Protein AF-A0A5Q0UEV1-F1 (afdb_monomer_lite)

Organism: NCBI:txid2565781

InterPro domains:
  IPR002145 Ribbon-helix-helix protein, CopG [PF01402] (6-42)
  IPR010985 Ribbon-helix-helix [SSF47598] (3-45)
  IPR013321 Arc-type ribbon-helix-helix [G3DSA:1.10.1220.10] (3-45)

Foldseek 3Di:
DDDDDDDDDPVVVVVLQVVCVVVPHPGSVVVVVVVVVVVVVVVPDPDVVVVVVVVVVVVCCVVVVDPPVPPDDPVVVVD

Radius of gyration: 20.83 Å; chains: 1; bounding box: 43×30×48 Å

pLDDT: mean 82.49, std 12.99, range [45.69, 96.88]

Sequence (79 aa):
MDTLAVKVPEGQKRKLGEIAEEEGYPNTSEFVREMIREEINKRKVLRQEFVEEIEERVEQVENGEISLEDMKTNEELKS

Structure (mmCIF, N/CA/C/O backbone):
data_AF-A0A5Q0UEV1-F1
#
_entry.id   AF-A0A5Q0UEV1-F1
#
loop_
_atom_site.group_PDB
_atom_site.id
_atom_site.type_symbol
_atom_site.label_atom_id
_atom_site.label_alt_id
_atom_site.label_comp_id
_atom_site.label_asym_id
_atom_site.label_entity_id
_atom_site.label_seq_id
_atom_site.pdbx_PDB_ins_code
_atom_site.Cartn_x
_atom_site.Cartn_y
_atom_site.Cartn_z
_atom_site.occupancy
_atom_site.B_iso_or_equiv
_atom_site.auth_seq_id
_atom_site.auth_comp_id
_atom_site.auth_asym_id
_atom_site.auth_atom_id
_atom_site.pdbx_PDB_model_num
ATOM 1 N N . MET A 1 1 ? -5.945 16.904 -2.899 1.00 62.00 1 MET A N 1
ATOM 2 C CA . MET A 1 1 ? -5.974 15.457 -2.611 1.00 62.00 1 MET A CA 1
ATOM 3 C C . MET A 1 1 ? -7.415 15.021 -2.689 1.00 62.00 1 MET A C 1
ATOM 5 O O . MET A 1 1 ? -8.231 15.571 -1.958 1.00 62.00 1 MET A O 1
ATOM 9 N N . ASP A 1 2 ? -7.719 14.083 -3.576 1.00 82.31 2 ASP A N 1
ATOM 10 C CA . ASP A 1 2 ? -9.046 13.479 -3.606 1.00 82.31 2 ASP A CA 1
ATOM 11 C C . ASP A 1 2 ? -9.253 12.628 -2.353 1.00 82.31 2 ASP A C 1
ATOM 13 O O . ASP A 1 2 ? -8.316 12.026 -1.824 1.00 82.31 2 ASP A O 1
ATOM 17 N N . THR A 1 3 ? -10.481 12.629 -1.842 1.00 83.62 3 THR A N 1
ATOM 18 C CA . THR A 1 3 ? -10.849 11.903 -0.624 1.00 83.62 3 THR A CA 1
ATOM 19 C C . THR A 1 3 ? -11.859 10.823 -0.976 1.00 83.62 3 THR A C 1
ATOM 21 O O . THR A 1 3 ? -12.889 11.111 -1.579 1.00 83.62 3 THR A O 1
ATOM 24 N N . LEU A 1 4 ? -11.577 9.584 -0.571 1.00 85.94 4 LEU A N 1
ATOM 25 C CA . LEU A 1 4 ? -12.497 8.458 -0.701 1.00 85.94 4 LEU A CA 1
ATOM 26 C C . LEU A 1 4 ? -13.145 8.168 0.655 1.00 85.94 4 LEU A C 1
ATOM 28 O O . LEU A 1 4 ? -12.452 7.884 1.631 1.00 85.94 4 LEU A O 1
ATOM 32 N N . ALA A 1 5 ? -14.475 8.208 0.711 1.00 89.19 5 ALA A N 1
ATOM 33 C CA . ALA A 1 5 ? -15.226 7.776 1.883 1.00 89.19 5 ALA A CA 1
ATOM 34 C C . ALA A 1 5 ? -15.544 6.279 1.771 1.00 89.19 5 ALA A C 1
ATOM 36 O O . ALA A 1 5 ? -16.246 5.856 0.853 1.00 89.19 5 ALA A O 1
ATOM 37 N N . VAL A 1 6 ? -15.051 5.479 2.718 1.00 86.81 6 VAL A N 1
ATOM 38 C CA . VAL A 1 6 ? -15.255 4.024 2.742 1.00 86.81 6 VAL A CA 1
ATOM 39 C C . VAL A 1 6 ? -16.103 3.653 3.953 1.00 86.81 6 VAL A C 1
ATOM 41 O O . VAL A 1 6 ? -15.787 4.026 5.082 1.00 86.81 6 VAL A O 1
ATOM 44 N N . LYS A 1 7 ? -17.191 2.908 3.728 1.00 90.94 7 LYS A N 1
ATOM 45 C CA . LYS A 1 7 ? -17.984 2.319 4.812 1.00 90.94 7 LYS A CA 1
ATOM 46 C C . LYS A 1 7 ? -17.407 0.959 5.175 1.00 90.94 7 LYS A C 1
ATOM 48 O O . LYS A 1 7 ? -17.313 0.083 4.322 1.00 90.94 7 LYS A O 1
ATOM 53 N N . VAL A 1 8 ? -17.083 0.786 6.449 1.00 90.19 8 VAL A N 1
ATOM 54 C CA . VAL A 1 8 ? -16.613 -0.478 7.022 1.00 90.19 8 VAL A CA 1
ATOM 55 C C . VAL A 1 8 ? -17.495 -0.866 8.211 1.00 90.19 8 VAL A C 1
ATOM 57 O O . VAL A 1 8 ? -17.935 0.020 8.946 1.00 90.19 8 VAL A O 1
ATOM 60 N N . PRO A 1 9 ? -17.772 -2.166 8.421 1.00 95.81 9 PRO A N 1
ATOM 61 C CA . PRO A 1 9 ? -18.421 -2.658 9.631 1.00 95.81 9 PRO A CA 1
ATOM 62 C C . PRO A 1 9 ? -17.708 -2.182 10.905 1.00 95.81 9 PRO A C 1
ATOM 64 O O . PRO A 1 9 ? -16.479 -2.202 10.976 1.00 95.81 9 PRO A O 1
ATOM 67 N N . GLU A 1 10 ? -18.466 -1.830 11.947 1.00 92.44 10 GLU A N 1
ATOM 68 C CA . GLU A 1 10 ? -17.912 -1.266 13.193 1.00 92.44 10 GLU A CA 1
ATOM 69 C C . GLU A 1 10 ? -16.866 -2.171 13.867 1.00 92.44 10 GLU A C 1
ATOM 71 O O . GLU A 1 10 ? -15.857 -1.686 14.376 1.00 92.44 10 GLU A O 1
ATOM 76 N N . GLY A 1 11 ? -17.051 -3.495 13.821 1.00 93.62 11 GLY A N 1
ATOM 77 C CA . GLY A 1 11 ? -16.059 -4.441 14.343 1.00 93.62 11 GLY A CA 1
ATOM 78 C C . GLY A 1 11 ? -14.720 -4.382 13.597 1.00 93.62 11 GLY A C 1
ATOM 79 O O . GLY A 1 11 ? -13.665 -4.449 14.220 1.00 93.62 11 GLY A O 1
ATOM 80 N N . GLN A 1 12 ? -14.752 -4.192 12.274 1.00 92.56 12 GLN A N 1
ATOM 81 C CA . GLN A 1 12 ? -13.539 -4.031 11.468 1.00 92.56 12 GLN A CA 1
ATOM 82 C C . GLN A 1 12 ? -12.897 -2.665 11.705 1.00 92.56 12 GLN A C 1
ATOM 84 O O . GLN A 1 12 ? -11.682 -2.583 11.833 1.00 92.56 12 GLN A O 1
ATOM 89 N N . LYS A 1 13 ? -13.705 -1.607 11.831 1.00 93.19 13 LYS A N 1
ATOM 90 C CA . LYS A 1 13 ? -13.219 -0.259 12.146 1.00 93.19 13 LYS A CA 1
ATOM 91 C C . LYS A 1 13 ? -12.433 -0.228 13.458 1.00 93.19 13 LYS A C 1
ATOM 93 O O . LYS A 1 13 ? -11.361 0.365 13.500 1.00 93.19 13 LYS A O 1
ATOM 98 N N . ARG A 1 14 ? -12.945 -0.890 14.502 1.00 94.56 14 ARG A N 1
ATOM 99 C CA . ARG A 1 14 ? -12.261 -0.986 15.798 1.00 94.56 14 ARG A CA 1
ATOM 100 C C . ARG A 1 14 ? -10.924 -1.708 15.673 1.00 94.56 14 ARG A C 1
ATOM 102 O O . ARG A 1 14 ? -9.908 -1.155 16.067 1.00 94.56 14 ARG A O 1
ATOM 109 N N . LYS A 1 15 ? -10.926 -2.876 15.028 1.00 95.88 15 LYS A N 1
ATOM 110 C CA . LYS A 1 15 ? -9.715 -3.673 14.812 1.00 95.88 15 LYS A CA 1
ATOM 111 C C . LYS A 1 15 ? -8.648 -2.918 14.010 1.00 95.88 15 LYS A C 1
ATOM 113 O O . L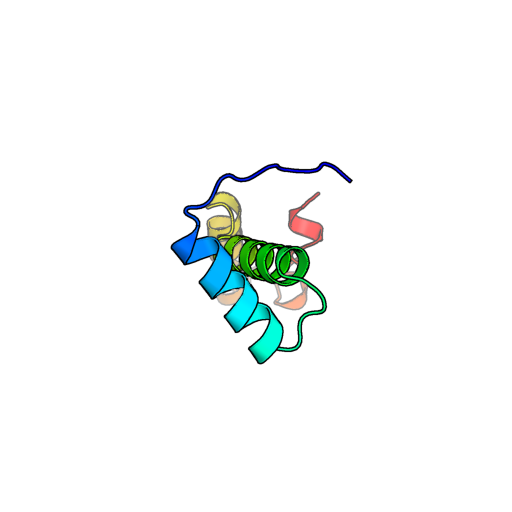YS A 1 15 ? -7.473 -3.002 14.329 1.00 95.88 15 LYS A O 1
ATOM 118 N N . LEU A 1 16 ? -9.046 -2.161 12.986 1.00 94.25 16 LEU A N 1
ATOM 119 C CA . LEU A 1 16 ? -8.121 -1.313 12.223 1.00 94.25 16 LEU A CA 1
ATOM 120 C C . LEU A 1 16 ? -7.517 -0.195 13.084 1.00 94.25 16 LEU A C 1
ATOM 122 O O . LEU A 1 16 ? -6.376 0.188 12.858 1.00 94.25 16 LEU A O 1
ATOM 126 N N . GLY A 1 17 ? -8.276 0.342 14.044 1.00 94.69 17 GLY A N 1
ATOM 127 C CA . GLY A 1 17 ? -7.773 1.310 15.017 1.00 94.69 17 GLY A CA 1
ATOM 128 C C . GLY A 1 17 ? -6.741 0.706 15.964 1.00 94.69 17 GLY A C 1
ATOM 129 O O . GLY A 1 17 ? -5.670 1.279 16.110 1.00 94.69 17 GLY A O 1
ATOM 130 N N . GLU A 1 18 ? -7.048 -0.463 16.530 1.00 96.81 18 GLU A N 1
ATOM 131 C CA . GLU A 1 18 ? -6.149 -1.212 17.422 1.00 96.81 18 GLU A CA 1
ATOM 132 C C . GLU A 1 18 ? -4.821 -1.541 16.721 1.00 96.81 18 GLU A C 1
ATOM 134 O O . GLU A 1 18 ? -3.762 -1.201 17.233 1.00 96.81 18 GLU A O 1
ATOM 139 N N . ILE A 1 19 ? -4.872 -2.091 15.501 1.00 96.50 19 ILE A N 1
ATOM 140 C CA . ILE A 1 19 ? -3.661 -2.413 14.724 1.00 96.50 19 ILE A CA 1
ATOM 141 C C . ILE A 1 19 ? -2.858 -1.149 14.399 1.00 96.50 19 ILE A C 1
ATOM 143 O O . ILE A 1 19 ? -1.639 -1.143 14.524 1.00 96.50 19 ILE A O 1
ATOM 147 N N . ALA A 1 20 ? -3.528 -0.064 13.996 1.00 96.38 20 ALA A N 1
ATOM 148 C CA . ALA A 1 20 ? -2.838 1.183 13.683 1.00 96.38 20 ALA A CA 1
ATOM 149 C C . ALA A 1 20 ? -2.079 1.736 14.901 1.00 96.38 20 ALA A C 1
ATOM 151 O O . ALA A 1 20 ? -0.967 2.228 14.743 1.00 96.38 20 ALA A O 1
ATOM 152 N N . GLU A 1 21 ? -2.657 1.646 16.101 1.00 96.06 21 GLU A N 1
ATOM 153 C CA . GLU A 1 21 ? -1.996 2.050 17.345 1.00 96.06 21 GLU A CA 1
ATOM 154 C C . GLU A 1 21 ? -0.830 1.116 17.703 1.00 96.06 21 GLU A C 1
ATOM 156 O O . GLU A 1 21 ? 0.261 1.598 18.007 1.00 96.06 21 GLU A O 1
ATOM 161 N N . GLU A 1 22 ? -1.028 -0.204 17.605 1.00 96.88 22 GLU A N 1
ATOM 162 C CA . GLU A 1 22 ? 0.012 -1.215 17.852 1.00 96.88 22 GLU A CA 1
ATOM 163 C C . GLU A 1 22 ? 1.225 -1.050 16.924 1.00 96.88 22 GLU A C 1
ATOM 165 O O . GLU A 1 22 ? 2.367 -1.191 17.360 1.00 96.88 22 GLU A O 1
ATOM 170 N N . GLU A 1 23 ? 0.989 -0.703 15.659 1.00 95.00 23 GLU A N 1
ATOM 171 C CA . GLU A 1 23 ? 2.036 -0.455 14.663 1.00 95.00 23 GLU A CA 1
ATOM 172 C C . GLU A 1 23 ? 2.599 0.982 14.710 1.00 95.00 23 GLU A C 1
ATOM 174 O O . GLU A 1 23 ? 3.497 1.326 13.940 1.00 95.00 23 GLU A O 1
ATOM 179 N N . GLY A 1 24 ? 2.114 1.829 15.626 1.00 95.94 24 GLY A N 1
ATOM 180 C CA . GLY A 1 24 ? 2.639 3.178 15.852 1.00 95.94 24 GLY A CA 1
ATOM 181 C C . GLY A 1 24 ? 2.211 4.221 14.815 1.00 95.94 24 GLY A C 1
ATOM 182 O O . GLY A 1 24 ? 2.856 5.265 14.689 1.00 95.94 24 GLY A O 1
ATOM 183 N N . TYR A 1 25 ? 1.127 3.978 14.075 1.00 96.06 25 TYR A N 1
ATOM 184 C CA . TYR A 1 25 ? 0.567 4.959 13.151 1.00 96.06 25 TYR A CA 1
ATOM 185 C C . TYR A 1 25 ? -0.179 6.070 13.901 1.00 96.06 25 TYR A C 1
ATOM 187 O O . TYR A 1 25 ? -0.921 5.814 14.850 1.00 96.06 25 TYR A O 1
ATOM 195 N N . PRO A 1 26 ? -0.094 7.323 13.427 1.00 92.75 26 PRO A N 1
ATOM 196 C CA . PRO A 1 26 ? -0.738 8.458 14.086 1.00 92.75 26 PRO A CA 1
ATOM 197 C C . PRO A 1 26 ? -2.270 8.446 13.961 1.00 92.75 26 PRO A C 1
ATOM 199 O O . PRO A 1 26 ? -2.955 9.147 14.704 1.00 92.75 26 PRO A O 1
ATOM 202 N N . ASN A 1 27 ? -2.829 7.720 12.986 1.00 94.12 27 ASN A N 1
ATOM 203 C CA . ASN A 1 27 ? -4.269 7.518 12.832 1.00 94.12 27 ASN A CA 1
ATOM 204 C C . ASN A 1 27 ? -4.577 6.337 11.897 1.00 94.12 27 ASN A C 1
ATOM 206 O O . ASN A 1 27 ? -3.809 6.012 10.991 1.00 94.12 27 ASN A O 1
ATOM 210 N N . THR A 1 28 ? -5.779 5.771 12.036 1.00 93.44 28 THR A N 1
ATOM 211 C CA . THR A 1 28 ? -6.260 4.649 11.213 1.00 93.44 28 THR A CA 1
ATOM 212 C C . THR A 1 28 ? -6.283 4.955 9.714 1.00 93.44 28 THR A C 1
ATOM 214 O O . THR A 1 28 ? -6.087 4.058 8.902 1.00 93.44 28 THR A O 1
ATOM 217 N N . SER A 1 29 ? -6.524 6.209 9.310 1.00 93.19 29 SER A N 1
ATOM 218 C CA . SER A 1 29 ? -6.589 6.549 7.879 1.00 93.19 29 SER A CA 1
ATOM 219 C C . SER A 1 29 ? -5.217 6.489 7.212 1.00 93.19 29 SER A C 1
ATOM 221 O O . SER A 1 29 ? -5.124 6.179 6.029 1.00 93.19 29 SER A O 1
ATOM 223 N N . GLU A 1 30 ? -4.154 6.806 7.945 1.00 93.25 30 GLU A N 1
ATOM 224 C CA . GLU A 1 30 ? -2.780 6.713 7.464 1.00 93.25 30 GLU A CA 1
ATOM 225 C C . GLU A 1 30 ? -2.342 5.265 7.301 1.00 93.25 30 GLU A C 1
ATOM 227 O O . GLU A 1 30 ? -1.908 4.900 6.211 1.00 93.25 30 GLU A O 1
ATOM 232 N N . PHE A 1 31 ? -2.607 4.439 8.313 1.00 94.69 31 PHE A N 1
ATOM 233 C CA . PHE A 1 31 ? -2.423 2.993 8.242 1.00 94.69 31 PHE A CA 1
ATOM 234 C C . PHE A 1 31 ? -3.149 2.383 7.030 1.00 94.69 31 PHE A C 1
ATOM 236 O O . PHE A 1 31 ? -2.540 1.731 6.185 1.00 94.69 31 PHE A O 1
ATOM 243 N N . VAL A 1 32 ? -4.447 2.670 6.868 1.00 92.69 32 VAL A N 1
ATOM 244 C CA . VAL A 1 32 ? -5.239 2.143 5.742 1.00 92.69 32 VAL A CA 1
ATOM 245 C C . VAL A 1 32 ? -4.695 2.614 4.391 1.00 92.69 32 VAL A C 1
ATOM 247 O O . VAL A 1 32 ? -4.673 1.837 3.437 1.00 92.69 32 VAL A O 1
ATOM 250 N N . ARG A 1 33 ? -4.242 3.870 4.280 1.00 92.12 33 ARG A N 1
ATOM 251 C CA . ARG A 1 33 ? -3.631 4.374 3.041 1.00 92.12 33 ARG A CA 1
ATOM 252 C C . ARG A 1 33 ? -2.348 3.626 2.698 1.00 92.12 33 ARG A C 1
ATOM 254 O O . ARG A 1 33 ? -2.160 3.320 1.524 1.00 92.12 33 ARG A O 1
ATOM 261 N N . GLU A 1 34 ? -1.502 3.335 3.680 1.00 92.69 34 GLU A N 1
ATOM 262 C CA . GLU A 1 34 ? -0.254 2.606 3.446 1.00 92.69 34 GLU A CA 1
ATOM 263 C C . GLU A 1 34 ? -0.522 1.163 3.021 1.00 92.69 34 GLU A C 1
ATOM 265 O O . GLU A 1 34 ? -0.041 0.736 1.974 1.00 92.69 34 GLU A O 1
ATOM 270 N N . MET A 1 35 ? -1.426 0.466 3.711 1.00 90.62 35 MET A N 1
ATOM 271 C CA . MET A 1 35 ? -1.831 -0.890 3.329 1.00 90.62 35 MET A CA 1
ATOM 272 C C . MET A 1 35 ? -2.412 -0.954 1.911 1.00 90.62 35 MET A C 1
ATOM 274 O O . MET A 1 35 ? -2.114 -1.874 1.150 1.00 90.62 35 MET A O 1
ATOM 278 N N . ILE A 1 36 ? -3.218 0.040 1.517 1.00 89.12 36 ILE A N 1
ATOM 279 C CA . ILE A 1 36 ? -3.734 0.136 0.145 1.00 89.12 36 ILE A CA 1
ATOM 280 C C . ILE A 1 36 ? -2.594 0.382 -0.850 1.00 89.12 36 ILE A C 1
ATOM 282 O O . I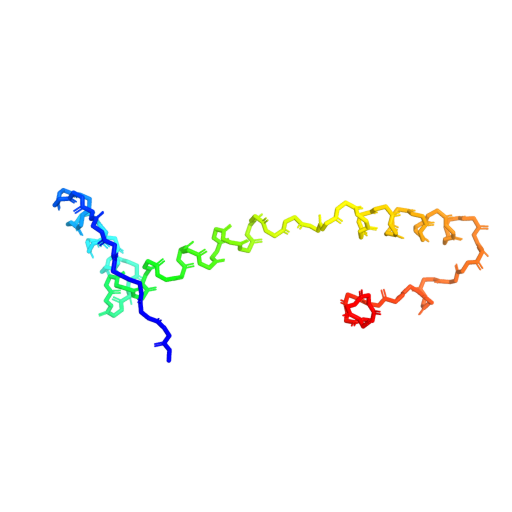LE A 1 36 ? -2.597 -0.222 -1.921 1.00 89.12 36 ILE A O 1
ATOM 286 N N . ARG A 1 37 ? -1.614 1.240 -0.533 1.00 87.69 37 ARG A N 1
ATOM 287 C CA . ARG A 1 37 ? -0.446 1.462 -1.406 1.00 87.69 37 ARG A CA 1
ATOM 288 C C . ARG A 1 37 ? 0.368 0.195 -1.577 1.00 87.69 37 ARG A C 1
ATOM 290 O O . ARG A 1 37 ? 0.727 -0.122 -2.707 1.00 87.69 37 ARG A O 1
ATOM 297 N N . GLU A 1 38 ? 0.644 -0.519 -0.494 1.00 87.12 38 GLU A N 1
ATOM 298 C CA . GLU A 1 38 ? 1.350 -1.792 -0.550 1.00 87.12 38 GLU A CA 1
ATOM 299 C C . GLU A 1 38 ? 0.603 -2.805 -1.407 1.00 87.12 38 GLU A C 1
ATOM 301 O O . GLU A 1 38 ? 1.209 -3.431 -2.269 1.00 87.12 38 GLU A O 1
ATOM 306 N N . GLU A 1 39 ? -0.709 -2.945 -1.217 1.00 83.62 39 GLU A N 1
ATOM 307 C CA . GLU A 1 39 ? -1.524 -3.882 -1.989 1.00 83.62 39 GLU A CA 1
ATOM 308 C C . GLU A 1 39 ? -1.575 -3.498 -3.472 1.00 83.62 39 GLU A C 1
ATOM 310 O O . GLU A 1 39 ? -1.441 -4.356 -4.343 1.00 83.62 39 GLU A O 1
ATOM 315 N N . ILE A 1 40 ? -1.697 -2.203 -3.781 1.00 81.31 40 ILE A N 1
ATOM 316 C CA . ILE A 1 40 ? -1.592 -1.702 -5.155 1.00 81.31 40 ILE A CA 1
ATOM 317 C C . ILE A 1 40 ? -0.209 -2.024 -5.719 1.00 81.31 40 ILE A C 1
ATOM 319 O O . ILE A 1 40 ? -0.130 -2.525 -6.832 1.00 81.31 40 ILE A O 1
ATOM 323 N N . ASN A 1 41 ? 0.869 -1.769 -4.974 1.00 76.12 41 ASN A N 1
ATOM 324 C CA . ASN A 1 41 ? 2.238 -2.037 -5.413 1.00 76.12 41 ASN A CA 1
ATOM 325 C C . ASN A 1 41 ? 2.498 -3.537 -5.616 1.00 76.12 41 ASN A C 1
ATOM 327 O O . ASN A 1 41 ? 3.126 -3.899 -6.602 1.00 76.12 41 ASN A O 1
ATOM 331 N N . LYS A 1 42 ? 1.966 -4.409 -4.753 1.00 76.44 42 LYS A N 1
ATOM 332 C CA . LYS A 1 42 ? 2.004 -5.872 -4.918 1.00 76.44 42 LYS A CA 1
ATOM 333 C C . LYS A 1 42 ? 1.252 -6.317 -6.172 1.00 76.44 42 LYS A C 1
ATOM 335 O O . LYS A 1 42 ? 1.685 -7.231 -6.862 1.00 76.44 42 LYS A O 1
ATOM 340 N N . ARG A 1 43 ? 0.138 -5.650 -6.483 1.00 67.62 43 ARG A N 1
ATOM 341 C CA . ARG A 1 43 ? -0.673 -5.884 -7.687 1.00 67.62 43 ARG A CA 1
ATOM 342 C C . ARG A 1 43 ? -0.200 -5.113 -8.914 1.00 67.62 43 ARG A C 1
ATOM 344 O O . ARG A 1 43 ? -0.830 -5.251 -9.961 1.00 67.62 43 ARG A O 1
ATOM 351 N N . LYS A 1 44 ? 0.878 -4.322 -8.830 1.00 63.16 44 LYS A N 1
ATOM 352 C CA . LYS A 1 44 ? 1.552 -3.773 -10.013 1.00 63.16 44 LYS A CA 1
ATOM 353 C C . LYS A 1 44 ? 2.272 -4.921 -10.715 1.00 63.16 44 LYS A C 1
ATOM 355 O O . LYS A 1 44 ? 3.489 -5.038 -10.674 1.00 63.16 44 LYS A O 1
ATOM 360 N N . VAL A 1 45 ? 1.490 -5.780 -11.354 1.00 63.84 45 VAL A N 1
ATOM 361 C CA . VAL A 1 45 ? 1.964 -6.608 -12.451 1.00 63.84 45 VAL A CA 1
ATOM 362 C C . VAL A 1 45 ? 2.300 -5.659 -13.593 1.00 63.84 45 VAL A C 1
ATOM 364 O O . VAL A 1 45 ? 1.535 -4.733 -13.888 1.00 63.84 45 VAL A O 1
ATOM 367 N N . LEU A 1 46 ? 3.464 -5.855 -14.204 1.00 64.56 46 LEU A N 1
ATOM 368 C CA . LEU A 1 46 ? 3.762 -5.224 -15.482 1.00 64.56 46 LEU A CA 1
ATOM 369 C C . LE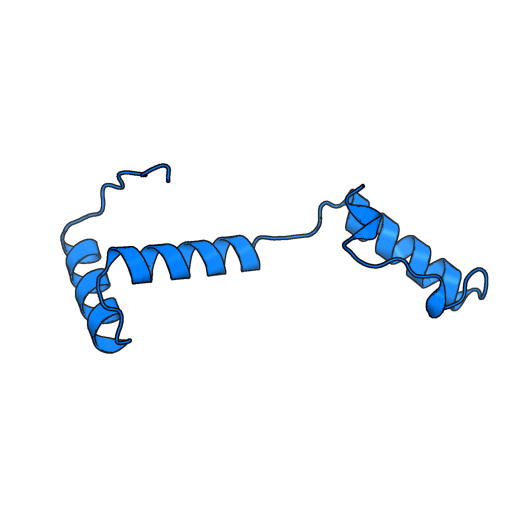U A 1 46 ? 2.660 -5.628 -16.471 1.00 64.56 46 LEU A C 1
ATOM 371 O O . LEU A 1 46 ? 2.167 -6.759 -16.429 1.00 64.56 46 LEU A O 1
ATOM 375 N N . ARG A 1 47 ? 2.228 -4.696 -17.329 1.00 69.50 47 ARG A N 1
ATOM 376 C CA . ARG A 1 47 ? 1.327 -5.057 -18.433 1.00 69.50 47 ARG A CA 1
ATOM 377 C C . ARG A 1 47 ? 2.024 -6.123 -19.276 1.00 69.50 47 ARG A C 1
ATOM 379 O O . ARG A 1 47 ? 3.241 -6.072 -19.413 1.00 69.50 47 ARG A O 1
ATOM 386 N N . GLN A 1 48 ? 1.255 -7.064 -19.816 1.00 69.94 48 GLN A N 1
ATOM 387 C CA . GLN A 1 48 ? 1.796 -8.194 -20.573 1.00 69.94 48 GLN A CA 1
ATOM 388 C C . GLN A 1 48 ? 2.737 -7.734 -21.700 1.00 69.94 48 GLN A C 1
ATOM 390 O O . GLN A 1 48 ? 3.810 -8.297 -21.841 1.00 69.94 48 GLN A O 1
ATOM 395 N N . GLU A 1 49 ? 2.405 -6.633 -22.380 1.00 72.19 49 GLU A N 1
ATOM 396 C CA . GLU A 1 49 ? 3.260 -5.979 -23.386 1.00 72.19 49 GLU A CA 1
ATOM 397 C C . GLU A 1 49 ? 4.684 -5.662 -22.886 1.00 72.19 49 GLU A C 1
ATOM 399 O O . GLU A 1 49 ? 5.649 -5.850 -23.614 1.00 72.19 49 GLU A O 1
ATOM 404 N N . PHE A 1 50 ? 4.840 -5.244 -21.626 1.00 75.31 50 PHE A N 1
ATOM 405 C CA . PHE A 1 50 ? 6.154 -4.970 -21.039 1.00 75.31 50 PHE A CA 1
ATOM 406 C C . PHE A 1 50 ? 6.862 -6.236 -20.572 1.00 75.31 50 PHE A C 1
ATOM 408 O O . PHE A 1 50 ? 8.084 -6.256 -20.504 1.00 75.31 50 PHE A O 1
ATOM 415 N N . VAL A 1 51 ? 6.110 -7.274 -20.202 1.00 77.62 51 VAL A N 1
ATOM 416 C CA . VAL A 1 51 ? 6.693 -8.577 -19.862 1.00 77.62 51 VAL A CA 1
ATOM 417 C C . VAL A 1 51 ? 7.280 -9.209 -21.121 1.00 77.62 51 VAL A C 1
ATOM 419 O O . VAL A 1 51 ? 8.441 -9.595 -21.100 1.00 77.62 51 VAL A O 1
ATOM 422 N N . GLU A 1 52 ? 6.520 -9.216 -22.217 1.00 78.31 52 GLU A N 1
ATOM 423 C CA . GLU A 1 52 ? 6.953 -9.719 -23.526 1.00 78.31 52 GLU A CA 1
ATOM 424 C C . GLU A 1 52 ? 8.172 -8.942 -24.048 1.00 78.31 52 GLU A C 1
ATOM 426 O O . GLU A 1 52 ? 9.146 -9.550 -24.479 1.00 78.31 52 GLU A O 1
ATOM 431 N N . GLU A 1 53 ? 8.180 -7.610 -23.927 1.00 81.19 53 GLU A N 1
ATOM 432 C CA . GLU A 1 53 ? 9.332 -6.790 -24.327 1.00 81.19 53 GLU A CA 1
ATOM 433 C C . GLU A 1 53 ? 10.589 -7.070 -23.481 1.00 81.19 53 GLU A C 1
ATOM 435 O O . GLU A 1 53 ? 11.710 -7.053 -23.995 1.00 81.19 53 GLU A O 1
ATOM 440 N N . ILE A 1 54 ? 10.431 -7.332 -22.178 1.00 82.81 54 ILE A N 1
ATOM 441 C CA . ILE A 1 54 ? 11.553 -7.728 -21.316 1.00 82.81 54 ILE A CA 1
ATOM 442 C C . ILE A 1 54 ? 12.075 -9.106 -21.729 1.00 82.81 54 ILE A C 1
ATOM 444 O O . ILE A 1 54 ? 13.289 -9.275 -21.822 1.00 82.81 54 ILE A O 1
ATOM 448 N N . GLU A 1 55 ? 11.188 -10.070 -21.983 1.00 83.00 55 GLU A N 1
ATOM 449 C CA . GLU A 1 55 ? 11.557 -11.422 -22.417 1.00 83.00 55 GLU A CA 1
ATOM 450 C C . GLU A 1 55 ? 12.307 -11.402 -23.758 1.00 83.00 55 GLU A C 1
ATOM 452 O O . GLU A 1 55 ? 13.393 -11.975 -23.847 1.00 83.00 55 GLU A O 1
ATOM 457 N N . GLU A 1 56 ? 11.803 -10.668 -24.757 1.00 85.31 56 GLU A N 1
ATOM 458 C CA . GLU A 1 56 ? 12.452 -10.519 -26.068 1.00 85.31 56 GLU A CA 1
ATOM 459 C C . GLU A 1 56 ? 13.860 -9.924 -25.934 1.00 85.31 56 GLU A C 1
ATOM 461 O O . GLU A 1 56 ? 14.816 -10.405 -26.537 1.00 85.31 56 GLU A O 1
ATOM 466 N N . ARG A 1 57 ? 14.036 -8.899 -25.095 1.00 81.94 57 ARG A N 1
ATOM 467 C CA . ARG A 1 57 ? 15.354 -8.275 -24.910 1.00 81.94 57 ARG A CA 1
ATOM 468 C C . ARG A 1 57 ? 16.332 -9.144 -24.135 1.00 81.94 57 ARG A C 1
ATOM 470 O O . ARG A 1 57 ? 17.530 -9.078 -24.400 1.00 81.94 57 ARG A O 1
ATOM 477 N N . VAL A 1 58 ? 15.854 -9.938 -23.178 1.00 85.31 58 VAL A N 1
ATOM 478 C CA . VAL A 1 58 ? 16.697 -10.936 -22.504 1.00 85.31 58 VAL A CA 1
ATOM 479 C C . VAL A 1 58 ? 17.218 -11.940 -23.531 1.00 85.31 58 VAL A C 1
ATOM 481 O O . VAL A 1 58 ? 18.418 -12.200 -23.556 1.00 85.31 58 VAL A O 1
ATOM 484 N N . GLU A 1 59 ? 16.359 -12.413 -24.436 1.00 87.06 59 GLU A N 1
ATOM 485 C CA . GLU A 1 59 ? 16.759 -13.300 -25.532 1.00 87.06 59 GLU A CA 1
ATOM 486 C C . GLU A 1 59 ? 17.780 -12.629 -26.473 1.00 87.06 59 GLU A C 1
ATOM 488 O O . GLU A 1 59 ? 18.790 -13.237 -26.828 1.00 87.06 59 GLU A O 1
ATOM 493 N N . GLN A 1 60 ? 17.591 -11.349 -26.813 1.00 86.19 60 GLN A N 1
ATOM 494 C CA . GLN A 1 60 ? 18.550 -10.578 -27.617 1.00 86.19 60 GLN A CA 1
ATOM 495 C C . GLN A 1 60 ? 19.926 -10.459 -26.940 1.00 86.19 60 GLN A C 1
ATOM 497 O O . GLN A 1 60 ? 20.951 -10.565 -27.614 1.00 86.19 60 GLN A O 1
ATOM 502 N N . VAL A 1 61 ? 19.980 -10.274 -25.617 1.00 87.62 61 VAL A N 1
ATOM 503 C CA . VAL A 1 61 ? 21.248 -10.264 -24.864 1.00 87.62 61 VAL A CA 1
ATOM 504 C C . VAL A 1 61 ? 21.902 -11.645 -24.869 1.00 87.62 61 VAL A C 1
ATOM 506 O O . VAL A 1 61 ? 23.106 -11.752 -25.105 1.00 87.62 61 VAL A O 1
ATOM 509 N N . GLU A 1 62 ? 21.132 -12.707 -24.623 1.00 86.06 62 GLU A N 1
ATOM 510 C CA . GLU A 1 62 ? 21.640 -14.086 -24.616 1.00 86.06 62 GLU A CA 1
ATOM 511 C C . GLU A 1 62 ? 22.195 -14.502 -25.985 1.00 86.06 62 GLU A C 1
ATOM 513 O O . GLU A 1 62 ? 23.230 -15.170 -26.062 1.00 86.06 62 GLU A O 1
ATOM 518 N N . ASN A 1 63 ? 21.561 -14.036 -27.061 1.00 91.44 63 ASN A N 1
ATOM 519 C CA . ASN A 1 63 ? 22.009 -14.242 -28.436 1.00 91.44 63 ASN A CA 1
ATOM 520 C C . ASN A 1 63 ? 23.148 -13.292 -28.859 1.00 91.44 63 ASN A C 1
ATOM 522 O O . ASN A 1 63 ? 23.704 -13.445 -29.948 1.00 91.44 63 ASN A O 1
ATOM 526 N N . GLY A 1 64 ? 23.531 -12.334 -28.005 1.00 87.12 64 GLY A N 1
ATOM 527 C CA . GLY A 1 64 ? 24.588 -11.356 -28.271 1.00 87.12 64 GLY A CA 1
ATOM 528 C C . GLY A 1 64 ? 24.210 -10.280 -29.293 1.00 87.12 64 GLY A C 1
ATOM 529 O O . GLY A 1 64 ? 25.098 -9.658 -29.876 1.00 87.12 64 GLY A O 1
ATOM 530 N N . GLU A 1 65 ? 22.914 -10.074 -29.534 1.00 87.12 65 GLU A N 1
ATOM 531 C CA . GLU A 1 65 ? 22.380 -9.059 -30.448 1.00 87.12 65 GLU A CA 1
ATOM 532 C C . GLU A 1 65 ? 22.460 -7.650 -29.850 1.00 87.12 65 GLU A C 1
ATOM 534 O O . GLU A 1 65 ? 22.725 -6.687 -30.572 1.00 87.12 65 GLU A O 1
ATOM 539 N N . ILE A 1 66 ? 22.284 -7.534 -28.531 1.00 84.88 66 ILE A N 1
ATOM 540 C CA . ILE A 1 66 ? 22.456 -6.291 -27.769 1.00 84.88 66 ILE A CA 1
ATOM 541 C C . ILE A 1 66 ? 23.309 -6.549 -26.522 1.00 84.88 66 ILE A C 1
ATOM 543 O O . ILE A 1 66 ? 23.363 -7.671 -26.015 1.00 84.88 66 ILE A O 1
ATOM 547 N N . SER A 1 67 ? 23.989 -5.522 -26.007 1.00 82.44 67 SER A N 1
ATOM 548 C CA . SER A 1 67 ? 24.703 -5.644 -24.734 1.00 82.44 67 SER A CA 1
ATOM 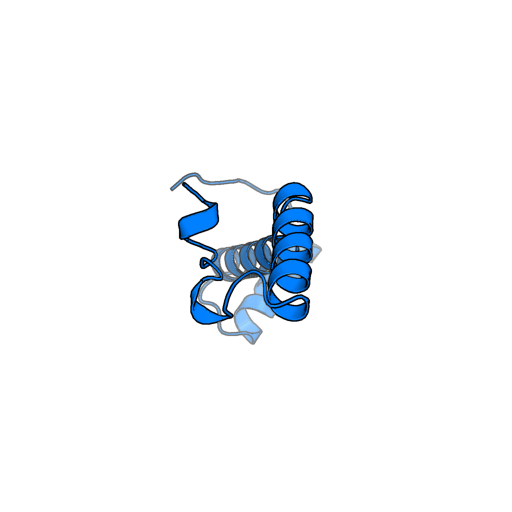549 C C . SER A 1 67 ? 23.754 -5.440 -23.547 1.00 82.44 67 SER A C 1
ATOM 551 O O . SER A 1 67 ? 22.693 -4.828 -23.670 1.00 82.44 67 SER A O 1
ATOM 553 N N . LEU A 1 68 ? 24.152 -5.906 -22.359 1.00 75.69 68 LEU A N 1
ATOM 554 C CA . LEU A 1 68 ? 23.417 -5.628 -21.116 1.00 75.69 68 LEU A CA 1
ATOM 555 C C . LEU A 1 68 ? 23.287 -4.122 -20.833 1.00 75.69 68 LEU A C 1
ATOM 557 O O . LEU A 1 68 ? 22.334 -3.700 -20.185 1.00 75.69 68 LEU A O 1
ATOM 561 N N . GLU A 1 69 ? 24.233 -3.316 -21.315 1.00 77.00 69 GLU A N 1
ATOM 562 C CA . GLU A 1 69 ? 24.243 -1.858 -21.162 1.00 77.00 69 GLU A CA 1
ATOM 563 C C . GLU A 1 69 ? 23.219 -1.170 -22.079 1.00 77.00 69 GLU A C 1
AT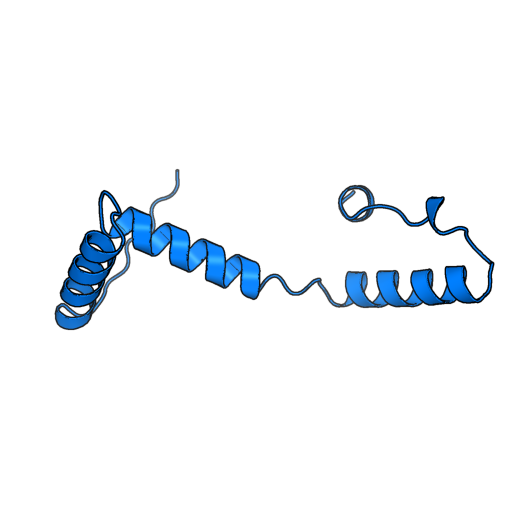OM 565 O O . GLU A 1 69 ? 22.781 -0.060 -21.783 1.00 77.00 69 GLU A O 1
ATOM 570 N N . ASP A 1 70 ? 22.792 -1.851 -23.147 1.00 74.19 70 ASP A N 1
ATOM 571 C CA . ASP A 1 70 ? 21.768 -1.382 -24.085 1.00 74.19 70 ASP A CA 1
ATOM 572 C C . ASP A 1 70 ? 20.337 -1.731 -23.623 1.00 74.19 70 ASP A C 1
ATOM 574 O O . ASP A 1 70 ? 19.354 -1.281 -24.225 1.00 74.19 70 ASP A O 1
ATOM 578 N N . MET A 1 71 ? 20.179 -2.506 -22.538 1.00 73.38 71 MET A N 1
ATOM 579 C CA . MET A 1 71 ? 18.869 -2.754 -21.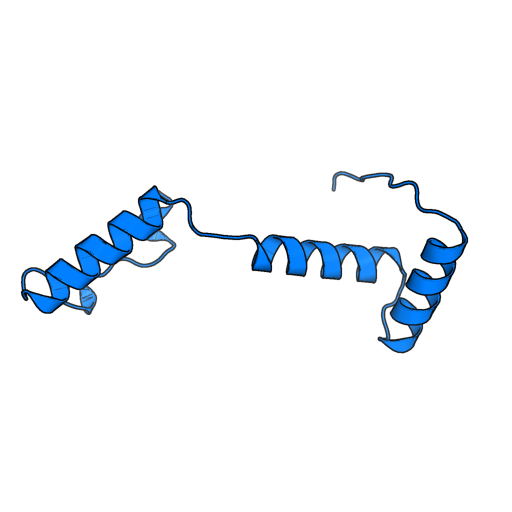933 1.00 73.38 71 MET A CA 1
ATOM 580 C C . MET A 1 71 ? 18.340 -1.474 -21.276 1.00 73.38 71 MET A C 1
ATOM 582 O O . MET A 1 71 ? 18.760 -1.083 -20.186 1.00 73.38 71 MET A O 1
ATOM 586 N N . LYS A 1 72 ? 17.364 -0.835 -21.928 1.00 64.19 72 LYS A N 1
ATOM 587 C CA . LYS A 1 72 ? 16.719 0.364 -21.386 1.00 64.19 72 LYS A CA 1
ATOM 588 C C . LYS A 1 72 ? 16.024 0.121 -20.045 1.00 64.19 72 LYS A C 1
ATOM 590 O O . LYS A 1 72 ? 15.396 -0.915 -19.821 1.00 64.19 72 LYS A O 1
ATOM 595 N N . THR A 1 73 ? 16.072 1.126 -19.180 1.00 59.09 73 THR A N 1
ATOM 596 C CA . THR A 1 73 ? 15.440 1.092 -17.856 1.00 59.09 73 THR A CA 1
ATOM 597 C C . THR A 1 73 ? 13.920 1.269 -17.934 1.00 59.09 73 THR A C 1
ATOM 599 O O . THR A 1 73 ? 13.370 1.785 -18.906 1.00 59.09 73 THR A O 1
ATOM 602 N N . ASN A 1 74 ? 13.221 0.907 -16.853 1.00 53.38 74 ASN A N 1
ATOM 603 C CA . ASN A 1 74 ? 11.769 1.088 -16.686 1.00 53.38 74 ASN A CA 1
ATOM 604 C C . ASN A 1 74 ? 11.275 2.541 -16.905 1.00 53.38 74 ASN A C 1
ATOM 606 O O . ASN A 1 74 ? 10.071 2.765 -17.030 1.00 53.38 74 ASN A O 1
ATOM 610 N N . GLU A 1 75 ? 12.166 3.539 -16.894 1.00 52.72 75 GLU A N 1
ATOM 611 C CA . GLU A 1 75 ? 11.833 4.937 -17.200 1.00 52.72 75 GLU A CA 1
ATOM 612 C C . GLU A 1 75 ? 11.746 5.210 -18.704 1.00 52.72 75 GLU A C 1
ATOM 614 O O . GLU A 1 75 ? 10.907 5.995 -19.136 1.00 52.72 75 GLU A O 1
ATOM 619 N N . GLU A 1 76 ? 12.541 4.518 -19.513 1.00 56.41 76 GLU A N 1
ATOM 620 C CA . GLU A 1 76 ? 12.573 4.699 -20.965 1.00 56.41 76 GLU A CA 1
ATOM 621 C C . GLU A 1 76 ? 11.527 3.843 -21.697 1.00 56.41 76 GLU A C 1
ATOM 623 O O . GLU A 1 76 ? 11.246 4.090 -22.864 1.00 56.41 76 GLU A O 1
ATOM 628 N N . LEU A 1 77 ? 10.941 2.852 -21.014 1.00 54.25 77 LEU A N 1
ATOM 629 C CA . LEU A 1 77 ? 9.790 2.070 -21.496 1.00 54.25 77 LEU A CA 1
ATOM 630 C C . LEU A 1 77 ? 8.448 2.790 -21.270 1.00 54.25 77 LEU A C 1
ATOM 632 O O . LEU A 1 77 ? 7.408 2.358 -21.757 1.00 54.25 77 LEU A O 1
ATOM 636 N N . LYS A 1 78 ? 8.445 3.879 -20.492 1.00 50.91 78 LYS A N 1
ATOM 637 C CA . LYS A 1 78 ? 7.241 4.656 -20.158 1.00 50.91 78 LYS A CA 1
ATOM 638 C C . LYS A 1 78 ? 6.997 5.861 -21.078 1.00 50.91 78 LYS A C 1
ATOM 640 O O . LYS A 1 78 ? 5.969 6.513 -20.882 1.00 50.91 78 LYS A O 1
ATOM 645 N N . SER A 1 79 ? 7.907 6.183 -22.009 1.00 45.69 79 SER A N 1
ATOM 646 C CA . SER A 1 79 ? 7.751 7.289 -22.976 1.00 45.69 79 SER A CA 1
ATOM 647 C C . SER A 1 79 ? 7.141 6.821 -24.287 1.00 45.69 79 SER A C 1
ATOM 649 O O . SER A 1 79 ? 6.203 7.494 -24.761 1.00 45.69 79 SER A O 1
#

Secondary structure (DSSP, 8-state):
---------HHHHHHHHHHHHHTT-SSHHHHHHHHHHHHHHHT-PPPHHHHHHHHHHHHHHHTTSS-GGGS--TTTT--